Protein AF-A0A699R7S3-F1 (afdb_monomer)

Organism: Tanacetum cinerariifolium (NCBI:txid118510)

pLDDT: mean 95.08, std 3.78, range [69.25, 98.44]

Structure (mmCIF, N/CA/C/O backbone):
data_AF-A0A699R7S3-F1
#
_entry.id   AF-A0A699R7S3-F1
#
loop_
_atom_site.group_PDB
_atom_site.id
_atom_site.type_symbol
_atom_site.label_atom_id
_atom_site.label_alt_id
_atom_site.label_comp_id
_atom_site.label_asym_id
_atom_site.label_entity_id
_atom_site.label_seq_id
_atom_site.pdbx_PDB_ins_code
_atom_site.Cartn_x
_atom_site.Cartn_y
_atom_site.Cartn_z
_atom_site.occupancy
_atom_site.B_iso_or_equiv
_atom_site.auth_seq_id
_atom_site.auth_comp_id
_atom_site.auth_asym_id
_atom_site.auth_atom_id
_atom_site.pdbx_PDB_model_num
ATOM 1 N N . MET A 1 1 ? 4.455 8.930 1.275 1.00 92.31 1 MET A N 1
ATOM 2 C CA . MET A 1 1 ? 4.945 8.138 0.123 1.00 92.31 1 MET A CA 1
ATOM 3 C C . MET A 1 1 ? 4.952 8.954 -1.166 1.00 92.31 1 MET A C 1
ATOM 5 O O .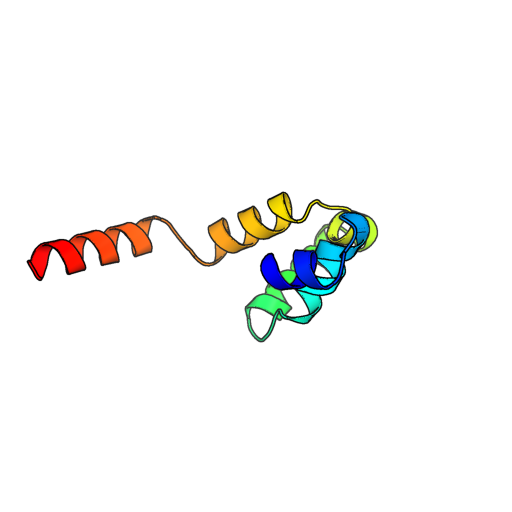 MET A 1 1 ? 5.963 8.959 -1.847 1.00 92.31 1 MET A O 1
ATOM 9 N N . GLU A 1 2 ? 3.878 9.679 -1.492 1.00 93.75 2 GLU A N 1
ATOM 10 C CA . GLU A 1 2 ? 3.777 10.443 -2.752 1.00 93.75 2 GLU A CA 1
ATOM 11 C C . GLU A 1 2 ? 4.873 11.503 -2.927 1.00 93.75 2 GLU A C 1
ATOM 13 O O . GLU A 1 2 ? 5.465 11.603 -3.998 1.00 93.75 2 GLU A O 1
ATOM 18 N N . SER A 1 3 ? 5.230 12.219 -1.857 1.00 95.88 3 SER A N 1
ATOM 19 C CA . SER A 1 3 ? 6.373 13.141 -1.856 1.00 95.88 3 SER A CA 1
ATOM 20 C C . SER A 1 3 ? 7.695 12.441 -2.183 1.00 95.88 3 SER A C 1
ATOM 22 O O . SER A 1 3 ? 8.489 12.956 -2.961 1.00 95.88 3 SER A O 1
ATOM 24 N N . VAL A 1 4 ? 7.914 11.237 -1.646 1.00 94.62 4 VAL A N 1
ATOM 25 C CA . VAL A 1 4 ? 9.103 10.423 -1.937 1.00 94.62 4 VAL A CA 1
ATOM 26 C C . VAL A 1 4 ? 9.121 10.015 -3.406 1.00 94.62 4 VAL A C 1
ATOM 28 O O . VAL A 1 4 ? 10.171 10.093 -4.037 1.00 94.62 4 VAL A O 1
ATOM 31 N N . PHE A 1 5 ? 7.978 9.631 -3.985 1.00 96.25 5 PHE A N 1
ATOM 32 C CA . PHE A 1 5 ? 7.894 9.330 -5.417 1.00 96.25 5 PHE A CA 1
ATOM 33 C C . PHE A 1 5 ? 8.244 10.535 -6.280 1.00 96.25 5 PHE A C 1
ATOM 35 O O . PHE A 1 5 ? 9.000 10.386 -7.236 1.00 96.25 5 PHE A O 1
ATOM 42 N N . HIS A 1 6 ? 7.737 11.713 -5.917 1.00 96.12 6 HIS A N 1
ATOM 43 C CA . HIS A 1 6 ? 8.031 12.955 -6.619 1.00 96.12 6 HIS A CA 1
ATOM 44 C C . HIS A 1 6 ? 9.523 13.308 -6.540 1.00 96.12 6 HIS A C 1
ATOM 46 O O . HIS A 1 6 ? 10.165 13.496 -7.565 1.00 96.12 6 HIS A O 1
ATOM 52 N N . ILE A 1 7 ? 10.103 13.324 -5.335 1.00 97.62 7 ILE A N 1
ATOM 53 C CA . ILE A 1 7 ? 11.514 13.687 -5.115 1.00 97.62 7 ILE A CA 1
ATOM 54 C C . ILE A 1 7 ? 12.471 12.700 -5.800 1.00 97.62 7 ILE A C 1
ATOM 56 O O . ILE A 1 7 ? 13.509 13.102 -6.316 1.00 97.62 7 ILE A O 1
ATOM 60 N N . SER A 1 8 ? 12.130 11.409 -5.822 1.00 95.69 8 SER A N 1
ATOM 61 C CA . SER A 1 8 ? 12.973 10.359 -6.413 1.00 95.69 8 SER A CA 1
ATOM 62 C C . SER A 1 8 ? 12.759 10.141 -7.913 1.00 95.69 8 SER A C 1
ATOM 64 O O . SER A 1 8 ? 13.398 9.258 -8.483 1.00 95.69 8 SER A O 1
ATOM 66 N N . ASN A 1 9 ? 11.862 10.895 -8.560 1.00 96.12 9 ASN A N 1
ATOM 67 C CA . ASN A 1 9 ? 11.430 10.641 -9.939 1.00 96.12 9 ASN A CA 1
ATOM 68 C C . ASN A 1 9 ? 10.972 9.181 -10.152 1.00 96.12 9 ASN A C 1
ATOM 70 O O . ASN A 1 9 ? 11.281 8.536 -11.159 1.00 96.12 9 ASN A O 1
ATOM 74 N N . CYS A 1 10 ? 10.242 8.625 -9.179 1.00 96.12 10 CYS A N 1
ATOM 75 C CA . CYS A 1 10 ? 9.803 7.235 -9.212 1.00 96.12 10 CYS A CA 1
ATOM 76 C C . CYS A 1 10 ? 8.769 7.012 -10.323 1.00 96.12 10 CYS A C 1
ATOM 78 O O . CYS A 1 10 ? 7.632 7.487 -10.258 1.00 96.12 10 CYS A O 1
ATOM 80 N N . THR A 1 11 ? 9.146 6.225 -11.330 1.00 96.94 11 THR A N 1
ATOM 81 C CA . THR A 1 11 ? 8.236 5.829 -12.412 1.00 96.94 11 THR A CA 1
ATOM 82 C C . THR A 1 11 ? 7.054 5.015 -11.878 1.00 96.94 11 THR A C 1
ATOM 84 O O . THR A 1 11 ? 7.237 4.190 -10.981 1.00 96.94 11 THR A O 1
ATOM 87 N N . ALA A 1 12 ? 5.873 5.156 -12.489 1.00 94.50 12 ALA A N 1
ATOM 88 C CA . ALA A 1 12 ? 4.645 4.469 -12.069 1.00 94.50 12 ALA A CA 1
ATOM 89 C C . ALA A 1 12 ? 4.821 2.950 -11.861 1.00 94.50 12 ALA A C 1
ATOM 91 O O . ALA A 1 12 ? 4.368 2.412 -10.854 1.00 94.50 12 ALA A O 1
ATOM 92 N N . LYS A 1 13 ? 5.572 2.277 -12.746 1.00 94.50 13 LYS A N 1
ATOM 93 C CA . LYS A 1 13 ? 5.865 0.830 -12.665 1.00 94.50 13 LYS A CA 1
ATOM 94 C C . LYS A 1 13 ? 6.622 0.391 -11.401 1.00 94.50 13 LYS A C 1
ATOM 96 O O . LYS A 1 13 ? 6.621 -0.788 -11.064 1.00 94.50 13 LYS A O 1
ATOM 101 N N . ASN A 1 14 ? 7.299 1.318 -10.722 1.00 95.50 14 ASN A N 1
ATOM 102 C CA . ASN A 1 14 ? 8.102 1.034 -9.533 1.00 95.50 14 ASN A CA 1
ATOM 103 C C . ASN A 1 14 ? 7.416 1.480 -8.236 1.00 95.50 14 ASN A C 1
ATOM 105 O O . ASN A 1 14 ? 7.849 1.062 -7.166 1.00 95.50 14 ASN A O 1
ATOM 109 N N . GLN A 1 15 ? 6.350 2.283 -8.307 1.00 97.06 15 GLN A N 1
ATOM 110 C CA . GLN A 1 15 ? 5.710 2.879 -7.130 1.00 97.06 15 GLN A CA 1
ATOM 111 C C . GLN A 1 15 ? 5.182 1.829 -6.151 1.00 97.06 15 GLN A C 1
ATOM 113 O O . GLN A 1 15 ? 5.456 1.923 -4.959 1.00 97.06 15 GLN A O 1
ATOM 118 N N . VAL A 1 16 ? 4.478 0.801 -6.643 1.00 97.38 16 VAL A N 1
ATOM 119 C CA . VAL A 1 16 ? 3.957 -0.282 -5.790 1.00 97.38 16 VAL A CA 1
ATOM 120 C C . VAL A 1 16 ? 5.099 -1.035 -5.118 1.00 97.38 16 VAL A C 1
ATOM 122 O O . VAL A 1 16 ? 5.095 -1.164 -3.898 1.00 97.38 16 VAL A O 1
ATOM 125 N N . LYS A 1 17 ? 6.125 -1.441 -5.879 1.00 96.25 17 LYS A N 1
ATOM 126 C CA . 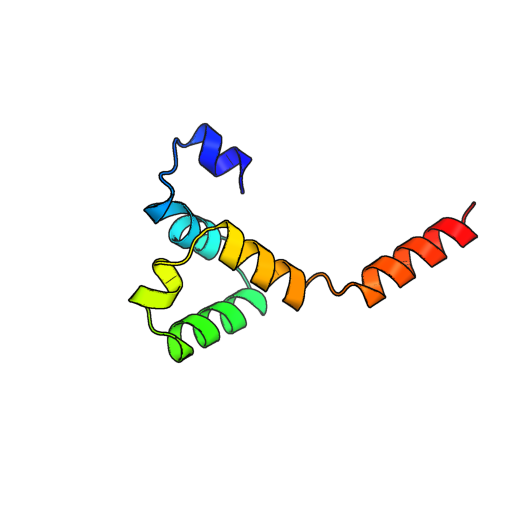LYS A 1 17 ? 7.321 -2.099 -5.326 1.00 96.25 17 LYS A CA 1
ATOM 127 C C . LYS A 1 17 ? 7.927 -1.273 -4.192 1.00 96.25 17 LYS A C 1
ATOM 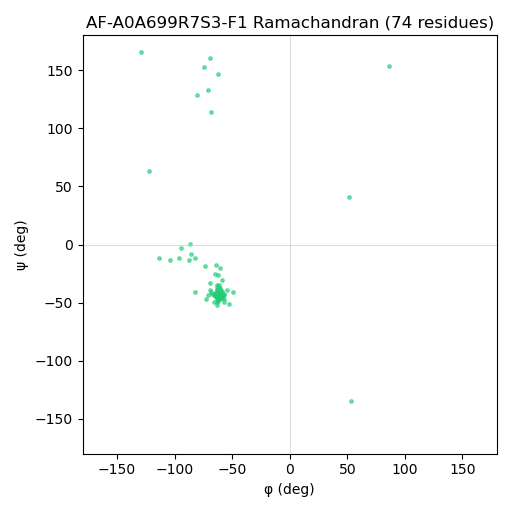129 O O . LYS A 1 17 ? 8.088 -1.775 -3.086 1.00 96.25 17 LYS A O 1
ATOM 134 N N . PHE A 1 18 ? 8.167 0.010 -4.442 1.00 94.94 18 PHE A N 1
ATOM 135 C CA . PHE A 1 18 ? 8.789 0.908 -3.475 1.00 94.94 18 PHE A CA 1
ATOM 136 C C . PHE A 1 18 ? 7.918 1.145 -2.234 1.00 94.94 18 PHE A C 1
ATOM 138 O O . PHE A 1 18 ? 8.421 1.095 -1.114 1.00 94.94 18 PHE A O 1
ATOM 145 N N . ALA A 1 19 ? 6.612 1.367 -2.407 1.00 96.44 19 ALA A N 1
ATOM 146 C CA . ALA A 1 19 ? 5.700 1.551 -1.281 1.00 96.44 19 ALA A CA 1
ATOM 147 C C . ALA A 1 19 ? 5.610 0.301 -0.408 1.00 96.44 19 ALA A C 1
ATOM 149 O O . ALA A 1 19 ? 5.600 0.410 0.818 1.00 96.44 19 ALA 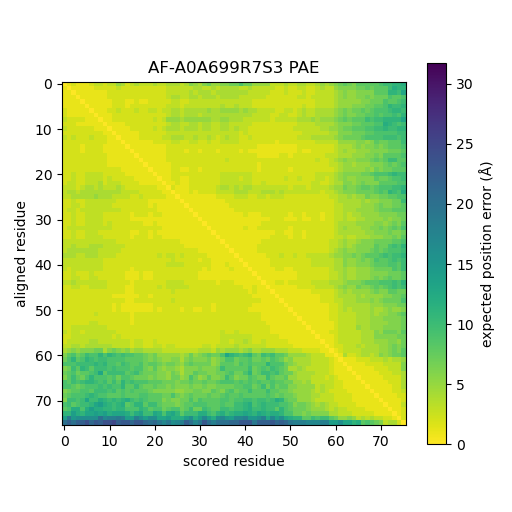A O 1
ATOM 150 N N . THR A 1 20 ? 5.575 -0.886 -1.016 1.00 96.56 20 THR A N 1
ATOM 151 C CA . THR A 1 20 ? 5.422 -2.140 -0.269 1.00 96.56 20 THR A CA 1
ATOM 152 C C . THR A 1 20 ? 6.608 -2.436 0.647 1.00 96.56 20 THR A C 1
ATOM 154 O O . THR A 1 20 ? 6.412 -3.035 1.698 1.00 96.56 20 THR A O 1
ATOM 157 N N . CYS A 1 21 ? 7.799 -1.905 0.342 1.00 94.69 21 CYS A N 1
ATOM 158 C CA . CYS A 1 21 ? 8.967 -1.971 1.227 1.00 94.69 21 CYS A CA 1
ATOM 159 C C . CYS A 1 21 ? 8.775 -1.226 2.559 1.00 94.69 21 CYS A C 1
ATOM 161 O O . CYS A 1 21 ? 9.533 -1.444 3.496 1.00 94.69 21 CYS A O 1
ATOM 163 N N . THR A 1 22 ? 7.786 -0.332 2.653 1.00 95.12 22 THR A N 1
ATOM 164 C CA . THR A 1 22 ? 7.474 0.411 3.887 1.00 95.12 22 THR A CA 1
ATOM 165 C C . THR A 1 22 ? 6.383 -0.252 4.729 1.00 95.12 22 THR A C 1
ATOM 167 O O . THR A 1 22 ? 6.056 0.235 5.814 1.00 95.12 22 THR A O 1
ATOM 170 N N . ILE A 1 23 ? 5.805 -1.359 4.253 1.00 95.12 23 ILE A N 1
ATOM 171 C CA . ILE A 1 23 ? 4.747 -2.083 4.953 1.00 95.12 23 ILE A CA 1
ATOM 172 C C . ILE A 1 23 ? 5.374 -2.971 6.037 1.00 95.12 23 ILE A C 1
ATOM 174 O O . ILE A 1 23 ? 6.264 -3.769 5.762 1.00 95.12 23 ILE A O 1
ATOM 178 N N . HIS A 1 24 ? 4.869 -2.869 7.268 1.00 96.00 24 HIS A N 1
ATOM 179 C CA . HIS A 1 24 ? 5.371 -3.616 8.425 1.00 96.00 24 HIS A CA 1
ATOM 180 C C . HIS A 1 24 ? 4.236 -4.326 9.182 1.00 96.00 24 HIS A C 1
ATOM 182 O O . HIS A 1 24 ? 3.053 -4.025 8.996 1.00 96.00 24 HIS A O 1
ATOM 188 N N . TYR A 1 25 ? 4.602 -5.258 10.067 1.00 96.75 25 TYR A N 1
ATOM 189 C CA . TYR A 1 25 ? 3.693 -5.944 10.995 1.00 96.75 25 TYR A CA 1
ATOM 190 C C . TYR A 1 25 ? 2.482 -6.596 10.300 1.00 96.75 25 TYR A C 1
ATOM 192 O O . TYR A 1 25 ? 2.619 -7.258 9.273 1.00 96.75 25 TYR A O 1
ATOM 200 N N . VAL A 1 26 ? 1.280 -6.409 10.851 1.00 96.56 26 VAL A N 1
ATOM 201 C CA . VAL A 1 26 ? 0.025 -6.998 10.358 1.00 96.56 26 VAL A CA 1
ATOM 202 C C . VAL A 1 26 ? -0.277 -6.581 8.915 1.00 96.56 26 VAL A C 1
ATOM 204 O O . VAL A 1 26 ? -0.863 -7.357 8.157 1.00 96.56 26 VAL A O 1
ATOM 207 N N . ALA A 1 27 ? 0.147 -5.383 8.504 1.00 96.50 27 ALA A N 1
ATOM 208 C CA . ALA A 1 27 ? -0.007 -4.939 7.125 1.00 96.50 27 ALA A CA 1
ATOM 209 C C . ALA A 1 27 ? 0.893 -5.718 6.162 1.00 96.50 27 ALA A C 1
ATOM 211 O O . ALA A 1 27 ? 0.471 -6.009 5.043 1.00 96.50 27 ALA A O 1
ATOM 212 N N . LEU A 1 28 ? 2.085 -6.131 6.604 1.00 97.31 28 LEU A N 1
ATOM 213 C CA . LEU A 1 28 ? 3.001 -6.919 5.779 1.00 97.31 28 LEU A CA 1
ATOM 214 C C . LEU A 1 28 ? 2.460 -8.334 5.580 1.00 97.31 28 LEU A C 1
ATOM 216 O O . LEU A 1 28 ? 2.436 -8.828 4.456 1.00 97.31 28 LEU A O 1
ATOM 220 N N . THR A 1 29 ? 1.941 -8.954 6.642 1.00 97.75 29 THR A N 1
ATOM 221 C CA . THR A 1 29 ? 1.273 -10.261 6.551 1.00 97.75 29 THR A CA 1
ATOM 222 C C . THR A 1 29 ? 0.100 -10.222 5.571 1.00 97.75 29 THR A C 1
ATOM 224 O O . THR A 1 29 ? -0.050 -11.117 4.736 1.00 97.75 29 THR A O 1
ATOM 227 N N . TRP A 1 30 ? -0.715 -9.164 5.625 1.00 97.75 30 TRP A N 1
ATOM 228 C CA . TRP A 1 30 ? -1.799 -8.973 4.665 1.00 97.75 30 TRP A CA 1
ATOM 229 C C . TRP A 1 30 ? -1.291 -8.804 3.230 1.00 97.75 30 TRP A C 1
ATOM 231 O O . TRP A 1 30 ? -1.814 -9.464 2.333 1.00 97.75 30 TRP A O 1
ATOM 241 N N . TRP A 1 31 ? -0.275 -7.966 3.012 1.00 98.00 31 TRP A N 1
ATOM 242 C CA . TRP A 1 31 ? 0.295 -7.753 1.682 1.00 98.00 31 TRP A CA 1
ATOM 243 C C . TRP A 1 31 ? 0.860 -9.053 1.096 1.00 98.00 31 TRP A C 1
ATOM 245 O O . TRP A 1 31 ? 0.541 -9.401 -0.038 1.00 98.00 31 TRP A O 1
ATOM 255 N N . ASN A 1 32 ? 1.599 -9.833 1.887 1.00 97.75 32 ASN A N 1
ATOM 256 C CA . ASN A 1 32 ? 2.134 -11.129 1.463 1.00 97.75 32 ASN A CA 1
ATOM 257 C C . ASN A 1 32 ? 1.021 -12.117 1.088 1.00 97.75 32 ASN A C 1
ATOM 259 O O . ASN A 1 32 ? 1.115 -12.797 0.069 1.00 97.75 32 ASN A O 1
ATOM 263 N N . THR A 1 33 ? -0.068 -12.145 1.863 1.00 98.12 33 THR A N 1
ATOM 264 C CA . THR A 1 33 ? -1.248 -12.969 1.549 1.00 98.12 33 THR A CA 1
ATOM 265 C C . THR A 1 33 ? -1.902 -12.528 0.238 1.00 98.12 33 THR A C 1
ATOM 267 O O . THR A 1 33 ? -2.323 -13.362 -0.565 1.00 98.12 33 THR A O 1
ATOM 270 N N . HIS A 1 34 ? -1.970 -11.217 -0.013 1.00 97.44 34 HIS A N 1
ATOM 271 C CA . HIS A 1 34 ? -2.489 -10.687 -1.268 1.00 97.44 34 HIS A CA 1
ATOM 272 C C . HIS A 1 34 ? -1.618 -11.120 -2.453 1.00 97.44 34 HIS A C 1
ATOM 274 O O . HIS A 1 34 ? -2.149 -11.684 -3.406 1.00 97.44 34 HIS A O 1
ATOM 280 N N . VAL A 1 35 ? -0.29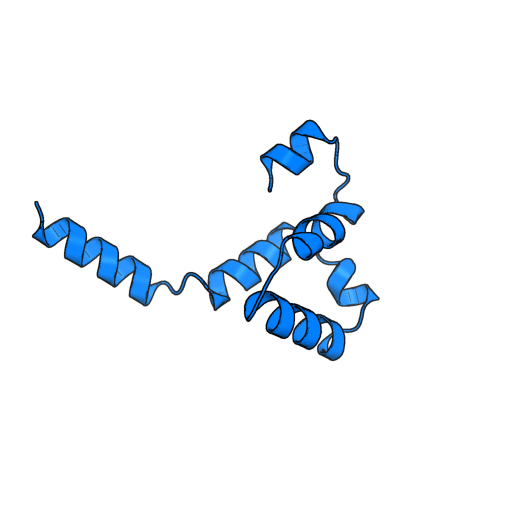4 -10.946 -2.359 1.00 98.12 35 VAL A N 1
ATOM 281 C CA . VAL A 1 35 ? 0.675 -11.384 -3.381 1.00 98.12 35 VAL A CA 1
ATOM 282 C C . VAL A 1 35 ? 0.558 -12.885 -3.651 1.00 98.12 35 VAL A C 1
ATOM 284 O O . VAL A 1 35 ? 0.564 -13.292 -4.810 1.00 98.12 35 VAL A O 1
ATOM 287 N N . GLN A 1 36 ? 0.402 -13.707 -2.610 1.00 98.44 36 GLN A N 1
ATOM 288 C CA . GLN A 1 36 ? 0.198 -15.150 -2.756 1.00 98.44 36 GLN A CA 1
ATOM 289 C C . GLN A 1 36 ? -1.111 -15.480 -3.488 1.00 98.44 36 GLN A C 1
ATOM 291 O O . GLN A 1 36 ? -1.143 -16.396 -4.302 1.00 98.44 36 GLN A O 1
ATOM 296 N N . THR A 1 37 ? -2.179 -14.731 -3.209 1.00 98.19 37 THR A N 1
ATOM 297 C CA . THR A 1 37 ? -3.505 -14.961 -3.796 1.00 98.19 37 THR A CA 1
ATOM 298 C C . THR A 1 37 ? -3.573 -14.557 -5.267 1.00 98.19 37 THR A C 1
ATOM 300 O O . THR A 1 37 ? -4.113 -15.301 -6.079 1.00 98.19 37 THR A O 1
ATOM 303 N N . VAL A 1 38 ? -3.063 -13.372 -5.622 1.00 97.50 38 VAL A N 1
ATOM 304 C CA . VAL A 1 38 ? -3.201 -12.830 -6.989 1.00 97.50 38 VAL A CA 1
ATOM 305 C C . VAL A 1 38 ? -1.985 -13.103 -7.875 1.00 97.50 38 VAL A C 1
ATOM 307 O O . VAL A 1 38 ? -2.051 -12.911 -9.085 1.00 97.50 38 VAL A O 1
ATOM 310 N N . GLY A 1 39 ? -0.879 -13.558 -7.287 1.00 98.31 39 GLY A N 1
ATOM 311 C CA . GLY A 1 39 ? 0.391 -13.764 -7.969 1.00 98.31 39 GLY A CA 1
ATOM 312 C C . GLY A 1 39 ? 1.251 -12.500 -8.027 1.00 98.31 39 GLY A C 1
ATOM 313 O O . GLY A 1 39 ? 0.769 -11.366 -8.010 1.00 98.31 39 GLY A O 1
ATOM 314 N N . HIS A 1 40 ? 2.567 -12.703 -8.116 1.00 97.12 40 HIS A N 1
ATOM 315 C CA . HIS A 1 40 ? 3.559 -11.628 -8.063 1.00 97.12 40 HIS A CA 1
ATOM 316 C C . HIS A 1 40 ? 3.391 -10.606 -9.200 1.00 97.12 40 HIS A C 1
ATOM 318 O O . HIS A 1 40 ? 3.428 -9.401 -8.957 1.00 97.12 40 HIS A O 1
ATOM 324 N N . GLU A 1 41 ? 3.176 -11.060 -10.437 1.00 96.81 41 GLU A N 1
ATOM 325 C CA . GLU A 1 41 ? 3.013 -10.152 -11.579 1.00 96.81 41 GLU A CA 1
ATOM 326 C C . GLU A 1 41 ? 1.772 -9.269 -11.448 1.00 96.81 41 GLU A C 1
ATOM 328 O O . GLU A 1 41 ? 1.868 -8.056 -11.624 1.00 96.81 41 GLU A O 1
ATOM 333 N N . ALA A 1 42 ? 0.629 -9.842 -11.065 1.00 97.38 42 ALA A N 1
ATOM 334 C CA . ALA A 1 42 ? -0.599 -9.075 -10.884 1.00 97.38 42 ALA A CA 1
ATOM 335 C C . ALA A 1 42 ? -0.495 -8.110 -9.692 1.00 97.38 42 ALA A C 1
ATOM 337 O O . ALA A 1 42 ? -0.887 -6.946 -9.802 1.00 97.38 42 ALA A O 1
ATOM 338 N N . ALA A 1 43 ? 0.083 -8.561 -8.572 1.00 97.56 43 ALA A N 1
ATOM 339 C CA . ALA A 1 43 ? 0.236 -7.743 -7.374 1.00 97.56 43 ALA A CA 1
ATOM 340 C C . ALA A 1 43 ? 1.137 -6.525 -7.616 1.00 97.56 43 ALA A C 1
ATOM 342 O O . ALA A 1 43 ? 0.794 -5.414 -7.221 1.00 97.56 43 ALA A O 1
ATOM 343 N N . TYR A 1 44 ? 2.273 -6.705 -8.292 1.00 97.12 44 TYR A N 1
ATOM 344 C CA . TYR A 1 44 ? 3.203 -5.607 -8.574 1.00 97.12 44 TYR A CA 1
ATOM 345 C C . TYR A 1 44 ? 2.890 -4.841 -9.864 1.00 97.12 44 TYR A C 1
ATOM 347 O O . TYR A 1 44 ? 3.441 -3.759 -10.064 1.00 97.12 44 TYR A O 1
ATOM 355 N N . GLY A 1 45 ? 2.019 -5.374 -10.723 1.00 96.81 45 GLY A N 1
ATOM 356 C CA . GLY A 1 45 ? 1.538 -4.721 -11.940 1.00 96.81 45 GLY A CA 1
ATOM 357 C C . GLY A 1 45 ? 0.393 -3.732 -11.708 1.00 96.81 45 GLY A C 1
ATOM 358 O O . GLY A 1 45 ? 0.069 -2.957 -12.608 1.00 96.81 45 GLY A O 1
ATOM 359 N N . MET A 1 46 ? -0.223 -3.723 -10.520 1.00 97.25 46 MET A N 1
ATOM 360 C CA . MET A 1 46 ? -1.293 -2.774 -10.212 1.00 97.25 46 MET A CA 1
ATOM 361 C C . MET A 1 46 ? -0.784 -1.332 -10.085 1.00 97.25 46 MET A C 1
ATOM 363 O O . MET A 1 46 ? 0.389 -1.069 -9.827 1.00 97.25 46 MET A O 1
ATOM 367 N N . SER A 1 47 ? -1.698 -0.369 -10.215 1.00 97.31 47 SER A N 1
ATOM 368 C CA . SER A 1 47 ? -1.367 1.040 -9.994 1.00 97.31 47 SER A CA 1
ATOM 369 C C . SER A 1 47 ? -1.215 1.365 -8.504 1.00 97.31 47 SER A C 1
ATOM 371 O O . SER A 1 47 ? -1.892 0.781 -7.654 1.00 97.31 47 SER A O 1
ATOM 373 N N . TRP A 1 48 ? -0.410 2.382 -8.185 1.00 97.06 48 TRP A N 1
ATOM 374 C CA . TRP A 1 48 ? -0.332 2.939 -6.829 1.00 97.06 48 TRP A CA 1
ATOM 375 C C . TRP A 1 48 ? -1.707 3.360 -6.284 1.00 97.06 48 TRP A C 1
ATOM 377 O O . TRP A 1 48 ? -2.023 3.095 -5.127 1.00 97.06 48 TRP A O 1
ATOM 387 N N . LYS A 1 49 ? -2.563 3.941 -7.135 1.00 96.88 49 LYS A N 1
ATOM 388 C CA . LYS A 1 49 ? -3.934 4.335 -6.777 1.00 96.88 49 LYS A CA 1
ATOM 389 C C . LYS A 1 49 ? -4.778 3.136 -6.330 1.00 96.88 49 LYS A C 1
ATOM 391 O O . LYS A 1 49 ? -5.561 3.256 -5.390 1.00 96.88 49 LYS A O 1
ATOM 396 N N . THR A 1 50 ? -4.608 1.986 -6.981 1.00 97.69 50 THR A N 1
ATOM 397 C CA . THR A 1 50 ? -5.285 0.737 -6.608 1.00 97.69 50 THR A CA 1
ATOM 398 C C . THR A 1 50 ? -4.813 0.254 -5.239 1.00 97.69 50 THR A C 1
ATOM 400 O O . THR A 1 50 ? -5.648 0.006 -4.371 1.00 97.69 50 THR A O 1
ATOM 403 N N . LEU A 1 51 ? -3.494 0.197 -5.017 1.00 97.06 51 LEU A N 1
ATOM 404 C CA . LEU A 1 51 ? -2.926 -0.191 -3.724 1.00 97.06 51 LEU A CA 1
ATOM 405 C C . LEU A 1 51 ? -3.399 0.737 -2.596 1.00 97.06 51 LEU A C 1
ATOM 407 O O . LEU A 1 51 ? -3.812 0.260 -1.540 1.00 97.06 51 LEU A O 1
ATOM 411 N N . MET A 1 52 ? -3.388 2.054 -2.822 1.00 95.88 52 MET A N 1
ATOM 412 C CA . MET A 1 52 ? -3.854 3.031 -1.837 1.00 95.88 52 MET A CA 1
ATOM 413 C C . MET A 1 52 ? -5.317 2.791 -1.467 1.00 95.88 52 MET A C 1
ATOM 415 O O . MET A 1 52 ? -5.635 2.732 -0.284 1.00 95.88 52 MET A O 1
ATOM 419 N N . LYS A 1 53 ? -6.189 2.574 -2.460 1.00 95.94 53 LYS A N 1
ATOM 420 C CA . LYS A 1 53 ? -7.598 2.259 -2.209 1.00 95.94 53 LYS A CA 1
ATOM 421 C C . LYS A 1 53 ? -7.749 1.012 -1.332 1.00 95.94 53 LYS A C 1
ATOM 423 O O . LYS A 1 53 ? -8.465 1.061 -0.342 1.00 95.94 53 LYS A O 1
ATOM 428 N N . MET A 1 54 ? -7.029 -0.068 -1.641 1.00 95.69 54 MET A N 1
ATOM 429 C CA . MET A 1 54 ? -7.072 -1.300 -0.842 1.00 95.69 54 MET A CA 1
ATOM 430 C C . MET A 1 54 ? -6.606 -1.082 0.603 1.00 95.69 54 MET A C 1
ATOM 432 O O . MET A 1 54 ? -7.212 -1.609 1.535 1.00 95.69 54 MET A O 1
ATOM 436 N N . MET A 1 55 ? -5.542 -0.298 0.796 1.00 94.06 55 MET A N 1
ATOM 437 C CA . MET A 1 55 ? -5.039 0.055 2.125 1.00 94.06 55 MET A CA 1
ATOM 438 C C . MET A 1 55 ? -6.057 0.892 2.906 1.00 94.06 55 MET A C 1
ATOM 440 O O . MET A 1 55 ? -6.307 0.607 4.076 1.00 94.06 55 MET A O 1
ATOM 444 N N . THR A 1 56 ? -6.673 1.891 2.270 1.00 93.00 56 THR A N 1
ATOM 445 C CA . THR A 1 56 ? -7.715 2.727 2.881 1.00 93.00 56 THR A CA 1
ATOM 446 C C . THR A 1 56 ? -8.939 1.900 3.258 1.00 93.00 56 THR A C 1
ATOM 448 O O . THR A 1 56 ? -9.384 1.985 4.398 1.00 93.00 56 THR A O 1
ATOM 451 N N . ASP A 1 57 ? -9.436 1.055 2.354 1.00 92.62 57 ASP A N 1
ATOM 452 C CA . ASP A 1 57 ? -10.612 0.215 2.604 1.00 92.62 57 ASP A CA 1
ATOM 453 C C . ASP A 1 57 ? -10.378 -0.753 3.778 1.00 92.62 57 ASP A C 1
ATOM 455 O O . ASP A 1 57 ? -11.291 -1.023 4.558 1.00 92.62 57 ASP A O 1
ATOM 459 N N . LYS A 1 58 ? -9.145 -1.254 3.940 1.00 92.88 58 LYS A N 1
ATOM 460 C CA . LYS A 1 58 ? -8.792 -2.196 5.008 1.00 92.88 58 LYS A CA 1
ATOM 461 C C . LYS A 1 58 ? -8.498 -1.534 6.356 1.00 92.88 58 LYS A C 1
ATOM 463 O O . LYS A 1 58 ? -8.870 -2.091 7.385 1.00 92.88 58 LYS A O 1
ATOM 468 N N . TYR A 1 59 ? -7.786 -0.407 6.363 1.00 91.38 59 TYR A N 1
ATOM 469 C CA . TYR A 1 59 ? -7.214 0.178 7.585 1.00 91.38 59 TYR A CA 1
ATOM 470 C C . TYR A 1 59 ? -7.817 1.526 7.989 1.00 91.38 59 TYR A C 1
ATOM 472 O O . TYR A 1 59 ? -7.575 1.976 9.104 1.00 91.38 59 TYR A O 1
ATOM 480 N N . CYS A 1 60 ? -8.610 2.167 7.127 1.00 89.62 60 CYS A N 1
ATOM 481 C CA . CYS A 1 60 ? -9.284 3.435 7.411 1.00 89.62 60 CYS A CA 1
ATOM 482 C C . CYS A 1 60 ? -10.807 3.282 7.245 1.00 89.62 60 CYS A C 1
ATOM 484 O O . CYS A 1 60 ? -11.415 3.877 6.348 1.00 89.62 60 CYS A O 1
ATOM 486 N N . PRO A 1 61 ? -11.449 2.432 8.066 1.00 89.50 61 PRO A N 1
ATOM 487 C CA . PRO A 1 61 ? -12.844 2.093 7.867 1.00 89.50 61 PRO A CA 1
ATOM 488 C C . PRO A 1 61 ? -13.737 3.297 8.208 1.00 89.50 61 PRO A C 1
ATOM 490 O O . PRO A 1 61 ? -13.584 3.975 9.226 1.00 89.50 61 PRO A O 1
ATOM 493 N N . ARG A 1 62 ? -14.691 3.591 7.318 1.00 89.31 62 ARG A N 1
ATOM 494 C CA . ARG A 1 62 ? -15.473 4.841 7.350 1.00 89.31 62 ARG A CA 1
ATOM 495 C C . ARG A 1 62 ? -16.322 5.013 8.612 1.00 89.31 62 ARG A C 1
ATOM 497 O O . ARG A 1 62 ? -16.639 6.140 8.984 1.00 89.31 62 ARG A O 1
ATOM 504 N N . ASN A 1 63 ? -16.712 3.916 9.254 1.00 89.00 63 ASN A N 1
ATOM 505 C CA . ASN A 1 63 ? 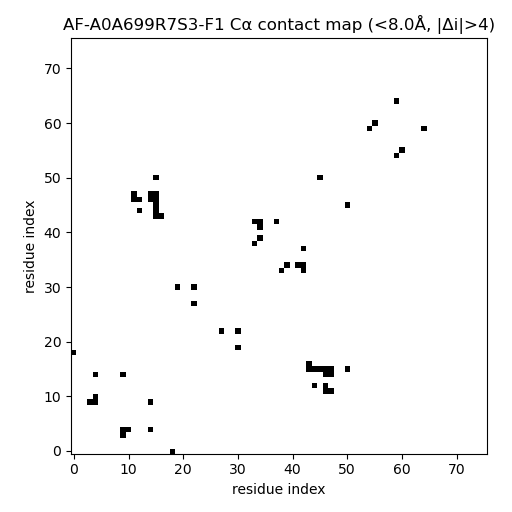-17.431 3.932 10.526 1.00 89.00 63 ASN A CA 1
AT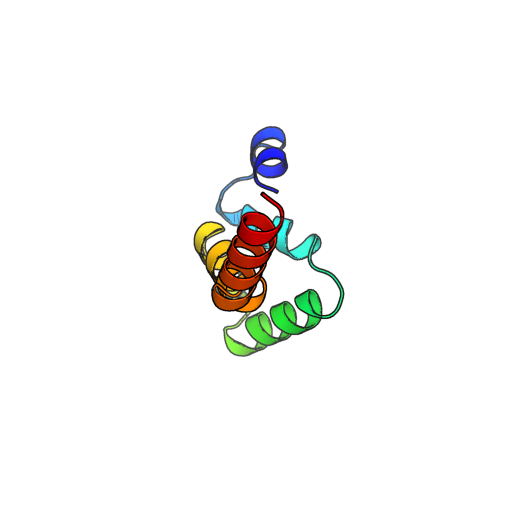OM 506 C C . ASN A 1 63 ? -16.571 4.507 11.662 1.00 89.00 63 ASN A C 1
ATOM 508 O O . ASN A 1 63 ? -17.081 5.319 12.429 1.00 89.00 63 ASN A O 1
ATOM 512 N N . GLU A 1 64 ? -15.288 4.146 11.741 1.00 90.62 64 GLU A N 1
ATOM 513 C CA . GLU A 1 64 ? -14.374 4.675 12.761 1.00 90.62 64 GLU A CA 1
ATOM 514 C C . GLU A 1 64 ? -14.071 6.153 12.508 1.00 90.62 64 GLU A C 1
ATOM 516 O O . GLU A 1 64 ? -14.095 6.951 13.440 1.00 90.62 64 GLU A O 1
ATOM 521 N N . ILE A 1 65 ? -13.908 6.553 11.238 1.00 91.25 65 ILE A N 1
ATOM 522 C CA . ILE A 1 65 ? -13.773 7.974 10.869 1.00 91.25 65 ILE A CA 1
ATOM 523 C C . ILE A 1 65 ? -14.990 8.766 11.356 1.00 91.25 65 ILE A C 1
ATOM 525 O O . ILE A 1 65 ? -14.838 9.766 12.048 1.00 91.25 65 ILE A O 1
ATOM 529 N N . ARG A 1 66 ? -16.207 8.288 11.064 1.00 92.81 66 ARG A N 1
ATOM 530 C CA . ARG A 1 66 ? -17.447 8.930 11.526 1.00 92.81 66 ARG A CA 1
ATOM 531 C C . ARG A 1 66 ? -17.546 8.992 13.044 1.00 92.81 66 ARG A C 1
ATOM 533 O O . ARG A 1 66 ? -18.069 9.962 13.585 1.00 92.81 66 ARG A O 1
ATOM 540 N N . LYS A 1 67 ? -17.078 7.957 13.741 1.00 93.31 67 LYS A N 1
ATOM 541 C CA . LYS A 1 67 ? -17.049 7.942 15.203 1.00 93.31 67 LYS A CA 1
ATOM 542 C C . LYS A 1 67 ? -16.144 9.051 15.741 1.00 93.31 67 LYS A C 1
ATOM 544 O O . LYS A 1 67 ? -16.592 9.818 16.587 1.00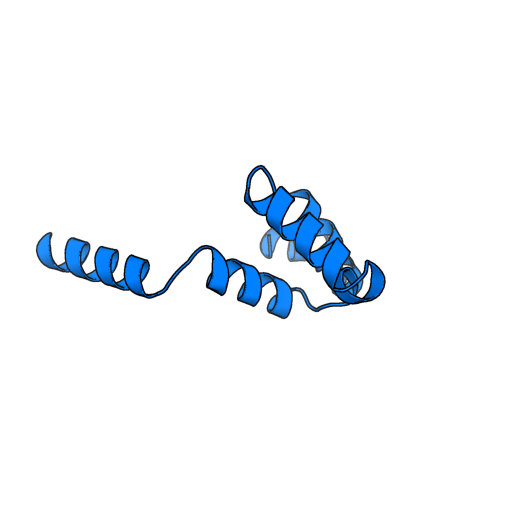 93.31 67 LYS A O 1
ATOM 549 N N . LEU A 1 68 ? -14.943 9.194 15.182 1.00 94.19 68 LEU A N 1
ATOM 550 C CA . LEU A 1 68 ? -14.017 10.278 15.520 1.00 94.19 68 LEU A CA 1
ATOM 551 C C . LEU A 1 68 ? -14.594 11.662 15.179 1.00 94.19 68 LEU A C 1
ATOM 553 O O . LEU A 1 68 ? -14.484 12.580 15.986 1.00 94.19 68 LEU A O 1
ATOM 557 N N . GLU A 1 69 ? -15.259 11.815 14.029 1.00 93.69 69 GLU A N 1
ATOM 558 C CA . GLU A 1 69 ? -15.952 13.058 13.650 1.00 93.69 69 GLU A CA 1
ATOM 559 C C . GLU A 1 69 ? -17.030 13.442 14.679 1.00 93.69 69 GLU A C 1
ATOM 561 O O . GLU A 1 69 ? -17.128 14.604 15.073 1.00 93.69 69 GLU A O 1
ATOM 566 N N . MET A 1 70 ? -17.816 12.468 15.151 1.00 94.56 70 MET A N 1
ATOM 567 C CA . MET A 1 70 ? -18.833 12.692 16.183 1.00 94.56 70 MET A CA 1
ATOM 568 C C . MET A 1 70 ? -18.225 13.027 17.547 1.00 94.56 70 MET A C 1
ATOM 570 O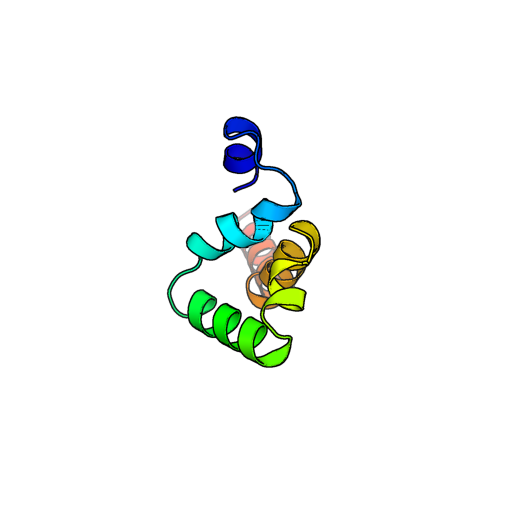 O . MET A 1 70 ? -18.755 13.885 18.250 1.00 94.56 70 MET A O 1
ATOM 574 N N . GLU A 1 71 ? -17.148 12.351 17.949 1.00 95.12 71 GLU A N 1
ATOM 575 C CA . GLU A 1 71 ? -16.431 12.654 19.192 1.00 95.12 71 GLU A CA 1
ATOM 576 C C . GLU A 1 71 ? -15.866 14.076 19.158 1.00 95.12 71 GLU A C 1
ATOM 578 O O . GLU A 1 71 ? -16.102 14.841 20.089 1.00 95.12 71 GLU A O 1
ATOM 583 N N . LEU A 1 72 ? -15.233 14.473 18.051 1.00 95.69 72 LEU A N 1
ATOM 584 C CA . LEU A 1 72 ? -14.743 15.836 17.852 1.00 95.69 72 LEU A CA 1
ATOM 585 C C . LEU A 1 72 ? -15.875 16.869 17.904 1.00 95.69 72 LEU A C 1
ATOM 587 O O . LEU A 1 72 ? -15.709 17.930 18.501 1.00 95.69 72 LEU A O 1
ATOM 591 N N . TRP A 1 73 ? -17.031 16.563 17.310 1.00 95.19 73 TRP A N 1
ATOM 592 C CA . TRP A 1 73 ? -18.196 17.446 17.358 1.00 95.19 73 TRP A CA 1
ATOM 593 C C . TRP A 1 73 ? -18.729 17.649 18.783 1.00 95.19 73 TRP A C 1
ATOM 595 O O . TRP A 1 73 ? -19.164 18.745 19.107 1.00 95.19 73 TRP A O 1
ATOM 605 N N . LYS A 1 74 ? -18.669 16.623 19.644 1.00 93.06 74 LYS A N 1
ATOM 606 C CA . LYS A 1 74 ? -19.067 16.713 21.063 1.00 93.06 74 LYS A CA 1
ATOM 607 C C . LYS A 1 74 ? -18.068 17.473 21.941 1.00 93.06 74 LYS A C 1
ATOM 609 O O . LYS A 1 74 ? -18.420 17.837 23.057 1.00 93.06 74 LYS A O 1
ATOM 614 N N . LEU A 1 75 ? -16.830 17.640 21.476 1.00 92.69 75 LEU A N 1
ATOM 615 C CA . LEU A 1 75 ? -15.788 18.408 22.168 1.00 92.69 75 LEU A CA 1
ATOM 616 C C . LEU A 1 75 ? -15.846 19.912 21.850 1.00 92.69 75 LEU A C 1
ATOM 618 O O . LEU A 1 75 ? -15.107 20.681 22.462 1.00 92.69 75 LEU A O 1
ATOM 622 N N . LYS A 1 76 ? -16.681 20.315 20.886 1.00 69.25 76 LYS A N 1
ATOM 623 C CA . LYS A 1 76 ? -17.032 21.710 20.604 1.00 69.25 76 LYS A CA 1
ATOM 624 C C . LYS A 1 76 ? -18.156 22.179 21.517 1.00 69.25 76 LYS A C 1
ATOM 626 O O . LYS A 1 76 ? -18.093 23.363 21.910 1.00 69.25 76 LYS A O 1
#

Secondary structure (DSSP, 8-state):
-HHHHHHTT--HHHHHHHHHTT--HHHHHHHHHHHHHH-HHHHHHS-HHHHHHHHHHHHS-HHHHHHHHHHHHHT-

Sequence (76 aa):
MESVFHISNCTAKNQVKFATCTIHYVALTWWNTHVQTVGHEAAYGMSWKTLMKMMTDKYCPRNEIRKLEMELWKLK

Radius of gyration: 15.61 Å; Cα contacts (8 Å, |Δi|>4): 32; chains: 1; bounding box: 32×37×35 Å

Solvent-accessible surface area (backbone atoms only — not comparable to full-atom values): 4435 Å² total; per-residue (Å²): 110,69,67,57,36,61,76,67,68,53,50,71,83,48,42,37,58,59,54,56,74,72,49,56,70,74,56,32,58,50,49,52,51,48,30,69,72,64,32,64,68,57,56,47,65,45,53,50,71,55,54,50,50,54,49,38,67,71,74,56,45,69,66,60,54,51,48,51,52,51,53,54,58,72,73,106

Foldseek 3Di:
DVVCCVVVVPDFLCLQVVVLVVQDDPRVVVLVVVCVVPPVCVSSVDGPVVVVVVCCVPPVPVVVVVVVVVVVVVVD

Mean predicted aligned error: 3.94 Å

InterPro domains:
  IPR005162 Retrotransposon-derived protein PEG10, N-terminal capsid-like domain [PF03732] (18-76)